Protein AF-A0A426YQT3-F1 (afdb_monomer)

Structure (mmCIF, N/CA/C/O backbone):
data_AF-A0A426YQT3-F1
#
_entry.id   AF-A0A426YQT3-F1
#
loop_
_atom_site.group_PDB
_atom_site.id
_atom_site.type_symbol
_atom_site.label_atom_id
_atom_site.label_alt_id
_atom_site.label_comp_id
_atom_site.label_asym_id
_atom_site.label_entity_id
_atom_site.label_seq_id
_atom_site.pdbx_PDB_ins_code
_atom_site.Cartn_x
_atom_site.Cartn_y
_atom_site.Cartn_z
_atom_site.occupancy
_atom_site.B_iso_or_equiv
_atom_site.auth_seq_id
_atom_site.auth_comp_id
_atom_site.auth_asym_id
_atom_site.auth_atom_id
_atom_site.pdbx_PDB_model_num
ATOM 1 N N . ALA A 1 1 ? -25.770 -4.185 56.973 1.00 49.84 1 ALA A N 1
ATOM 2 C CA . ALA A 1 1 ? -25.088 -3.320 55.992 1.00 49.84 1 ALA A CA 1
ATOM 3 C C . ALA A 1 1 ? -23.616 -3.715 55.964 1.00 49.84 1 ALA A C 1
ATOM 5 O O . ALA A 1 1 ? -22.965 -3.616 56.994 1.00 49.84 1 ALA A O 1
ATOM 6 N N . MET A 1 2 ? -23.119 -4.280 54.860 1.00 52.75 2 MET A N 1
ATOM 7 C CA . MET A 1 2 ? -21.715 -4.703 54.749 1.00 52.75 2 MET A CA 1
ATOM 8 C C . MET A 1 2 ? -20.853 -3.458 54.514 1.00 52.75 2 MET A C 1
ATOM 10 O O . MET A 1 2 ? -20.841 -2.916 53.413 1.00 52.75 2 MET A O 1
ATOM 14 N N . ALA A 1 3 ? -20.187 -2.963 55.559 1.00 60.44 3 ALA A N 1
ATOM 15 C CA . ALA A 1 3 ? -19.217 -1.880 55.440 1.00 60.44 3 ALA A CA 1
ATOM 16 C C . ALA A 1 3 ? -17.964 -2.429 54.743 1.00 60.44 3 ALA A C 1
ATOM 18 O O . ALA A 1 3 ? -17.157 -3.129 55.351 1.00 60.44 3 ALA A O 1
ATOM 19 N N . VAL A 1 4 ? -17.836 -2.180 53.440 1.00 70.06 4 VAL A N 1
ATOM 20 C CA . VAL A 1 4 ? -16.614 -2.503 52.701 1.00 70.06 4 VAL A CA 1
ATOM 21 C C . VAL A 1 4 ? -15.494 -1.588 53.208 1.00 70.06 4 VAL A C 1
ATOM 23 O O . VAL A 1 4 ? -15.644 -0.368 53.220 1.00 70.06 4 VAL A O 1
ATOM 26 N N . SER A 1 5 ? -14.393 -2.174 53.690 1.00 77.44 5 SER A N 1
ATOM 27 C CA . SER A 1 5 ? -13.230 -1.410 54.163 1.00 77.44 5 SER A CA 1
ATOM 28 C C . SER A 1 5 ? -12.694 -0.514 53.037 1.00 77.44 5 SER A C 1
ATOM 30 O O . SER A 1 5 ? -12.669 -0.930 51.873 1.00 77.44 5 SER A O 1
ATOM 32 N N . SER A 1 6 ? -12.250 0.704 53.366 1.00 72.50 6 SER A N 1
ATOM 33 C CA . SER A 1 6 ? -11.745 1.700 52.402 1.00 72.50 6 SER A CA 1
ATOM 34 C C . SER A 1 6 ? -10.597 1.164 51.538 1.00 72.50 6 SER A C 1
ATOM 36 O O . SER A 1 6 ? -10.481 1.509 50.363 1.00 72.50 6 SER A O 1
ATOM 38 N N . GLU A 1 7 ? -9.809 0.233 52.073 1.00 80.31 7 GLU A N 1
ATOM 39 C CA . GLU A 1 7 ? -8.735 -0.462 51.358 1.00 80.31 7 GLU A CA 1
ATOM 40 C C . GLU A 1 7 ? -9.267 -1.406 50.268 1.00 80.31 7 GLU A C 1
ATOM 42 O O . GLU A 1 7 ? -8.667 -1.545 49.202 1.00 80.31 7 GLU A O 1
ATOM 47 N N . THR A 1 8 ? -10.418 -2.042 50.509 1.00 80.50 8 THR A N 1
ATOM 48 C CA . THR A 1 8 ? -11.073 -2.941 49.543 1.00 80.50 8 THR A CA 1
ATOM 49 C C . THR A 1 8 ? -11.730 -2.138 48.421 1.00 80.50 8 THR A C 1
ATOM 51 O O . THR A 1 8 ? -11.651 -2.530 47.257 1.00 80.50 8 THR A O 1
ATOM 54 N N . ALA A 1 9 ? -12.298 -0.971 48.746 1.00 81.94 9 ALA A N 1
ATOM 55 C CA . ALA A 1 9 ? -12.815 -0.032 47.753 1.00 81.94 9 ALA A CA 1
ATOM 56 C C . ALA A 1 9 ? -11.692 0.524 46.859 1.00 81.94 9 ALA A C 1
ATOM 58 O O . ALA A 1 9 ? -11.822 0.509 45.637 1.00 81.94 9 ALA A O 1
ATOM 59 N N . ALA A 1 10 ? -10.561 0.931 47.444 1.00 86.25 10 ALA A N 1
ATOM 60 C CA . ALA A 1 10 ? -9.410 1.433 46.692 1.00 86.25 10 ALA A CA 1
ATOM 61 C C . ALA A 1 10 ? -8.820 0.370 45.749 1.00 86.25 10 ALA A C 1
ATOM 63 O O . ALA A 1 10 ? -8.582 0.646 44.574 1.00 86.25 10 ALA A O 1
ATOM 64 N N . ARG A 1 11 ? -8.648 -0.869 46.232 1.00 87.19 11 ARG A N 1
ATOM 65 C CA . ARG A 1 11 ? -8.185 -1.994 45.401 1.00 87.19 11 ARG A CA 1
ATOM 66 C C . ARG A 1 11 ? -9.158 -2.303 44.264 1.00 87.19 11 ARG A C 1
ATOM 68 O O . ARG A 1 11 ? -8.718 -2.517 43.140 1.00 87.19 11 ARG A O 1
ATOM 75 N N . SER A 1 12 ? -10.463 -2.271 44.538 1.00 86.44 12 SER A N 1
ATOM 76 C CA . SER A 1 12 ? -11.501 -2.473 43.521 1.00 86.44 12 SER A CA 1
ATOM 77 C C . SER A 1 12 ? -11.443 -1.403 42.425 1.00 86.44 12 SER A C 1
ATOM 79 O O . SER A 1 12 ? -11.448 -1.735 41.243 1.00 86.44 12 SER A O 1
ATOM 81 N N . LEU A 1 13 ? -11.277 -0.129 42.794 1.00 91.00 13 LEU A N 1
ATOM 82 C CA . LEU A 1 13 ? -11.161 0.971 41.831 1.00 91.00 13 LEU A CA 1
ATOM 83 C C . LEU A 1 13 ? -9.921 0.846 40.939 1.00 91.00 13 LEU A C 1
ATOM 85 O O . LEU A 1 13 ? -10.019 1.059 39.733 1.00 91.00 13 LEU A O 1
ATOM 89 N N . VAL A 1 14 ? -8.775 0.454 41.503 1.00 93.12 14 VAL A N 1
ATOM 90 C CA . VAL A 1 14 ? -7.546 0.216 40.727 1.00 93.12 14 VAL A CA 1
ATOM 91 C C . VAL A 1 14 ? -7.737 -0.937 39.741 1.00 93.12 14 VAL A C 1
ATOM 93 O O . VAL A 1 14 ? -7.353 -0.815 38.582 1.00 93.12 14 VAL A O 1
ATOM 96 N N . VAL A 1 15 ? -8.371 -2.034 40.163 1.00 93.25 15 VAL A N 1
ATOM 97 C CA . VAL A 1 15 ? -8.652 -3.181 39.283 1.00 93.25 15 VAL A CA 1
ATOM 98 C C . VAL A 1 15 ? -9.609 -2.791 38.155 1.00 93.25 15 VAL A C 1
ATOM 100 O O . VAL A 1 15 ? -9.340 -3.107 36.999 1.00 93.25 15 VAL A O 1
ATOM 103 N N . VAL A 1 16 ? -10.683 -2.057 38.458 1.00 93.38 16 VAL A N 1
ATOM 104 C CA . VAL A 1 16 ? -11.626 -1.553 37.445 1.00 93.38 16 VAL A CA 1
ATOM 105 C C . VAL A 1 16 ? -10.927 -0.608 36.465 1.00 93.38 16 VAL A C 1
ATOM 107 O O . VAL A 1 16 ? -11.141 -0.715 35.260 1.00 93.38 16 VAL A O 1
ATOM 110 N N . PHE A 1 17 ? -10.048 0.269 36.954 1.00 92.00 17 PHE A N 1
ATOM 111 C CA . PHE A 1 17 ? -9.260 1.166 36.110 1.00 92.00 17 PHE A CA 1
ATOM 112 C C . PHE A 1 17 ? -8.303 0.397 35.188 1.00 92.00 17 PHE A C 1
ATOM 114 O O . PHE A 1 17 ? -8.265 0.663 33.990 1.00 92.00 17 PHE A O 1
ATOM 121 N N . LEU A 1 18 ? -7.585 -0.605 35.708 1.00 91.69 18 LEU A N 1
ATOM 122 C CA . LEU A 1 18 ? -6.697 -1.454 34.905 1.00 91.69 18 LEU A CA 1
ATOM 123 C C . LEU A 1 18 ? -7.461 -2.254 33.843 1.00 91.69 18 LEU A C 1
ATOM 125 O O . LEU A 1 18 ? -6.999 -2.355 32.707 1.00 91.69 18 LEU A O 1
ATOM 129 N N . LEU A 1 19 ? -8.641 -2.781 34.180 1.00 89.12 19 LEU A N 1
ATOM 130 C CA . LEU A 1 19 ? -9.510 -3.472 33.223 1.00 89.12 19 LEU A CA 1
ATOM 131 C C . LEU A 1 19 ? -10.031 -2.524 32.136 1.00 89.12 19 LEU A C 1
ATOM 133 O O . LEU A 1 19 ? -10.064 -2.904 30.968 1.00 89.12 19 LEU A O 1
ATOM 137 N N . ALA A 1 20 ? -10.386 -1.287 32.493 1.00 89.50 20 ALA A N 1
ATOM 138 C CA . ALA A 1 20 ? -10.805 -0.270 31.530 1.00 89.50 20 ALA A CA 1
ATOM 139 C C . ALA A 1 20 ? -9.665 0.125 30.577 1.00 89.50 20 ALA A C 1
ATOM 141 O O . ALA A 1 20 ? -9.880 0.216 29.370 1.00 89.50 20 ALA A O 1
ATOM 142 N N . VAL A 1 21 ? -8.443 0.294 31.096 1.00 88.62 21 VAL A N 1
ATOM 143 C CA . VAL A 1 21 ? -7.246 0.556 30.280 1.00 88.62 21 VAL A CA 1
ATOM 144 C C . VAL A 1 21 ? -6.967 -0.611 29.331 1.00 88.62 21 VAL A C 1
ATOM 146 O O . VAL A 1 21 ? -6.708 -0.386 28.152 1.00 88.62 21 VAL A O 1
ATOM 149 N N . LEU A 1 22 ? -7.066 -1.854 29.808 1.00 83.75 22 LEU A N 1
ATOM 150 C CA . LEU A 1 22 ? -6.858 -3.042 28.978 1.00 83.75 22 LEU A CA 1
ATOM 151 C C . LEU A 1 22 ? -7.928 -3.191 27.884 1.00 83.75 22 LEU A C 1
ATOM 153 O O . LEU A 1 22 ? -7.613 -3.586 26.766 1.00 83.75 22 LEU A O 1
ATOM 157 N N . ALA A 1 23 ? -9.184 -2.855 28.182 1.00 82.81 23 ALA A N 1
ATOM 158 C CA . ALA A 1 23 ? -10.256 -2.86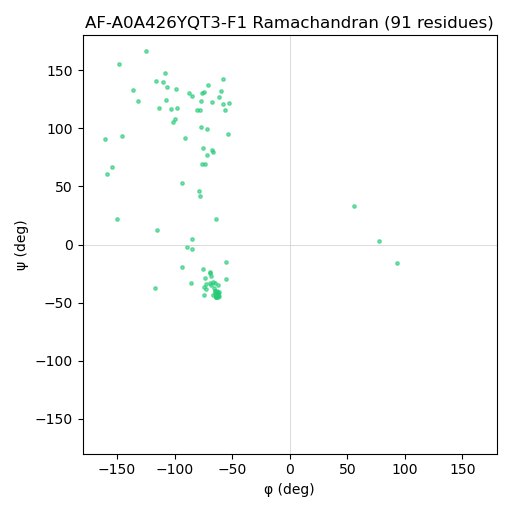1 27.189 1.00 82.81 23 ALA A CA 1
ATOM 159 C C . ALA A 1 23 ? -10.082 -1.750 26.137 1.00 82.81 23 ALA A C 1
ATOM 161 O O . ALA A 1 23 ? -10.418 -1.952 24.973 1.00 82.81 23 ALA A O 1
ATOM 162 N N . ALA A 1 24 ? -9.524 -0.599 26.523 1.00 78.44 24 ALA A N 1
ATOM 163 C CA . ALA A 1 24 ? -9.295 0.533 25.626 1.00 78.44 24 ALA A CA 1
ATOM 164 C C . ALA A 1 24 ? -8.101 0.342 24.670 1.00 78.44 24 ALA A C 1
ATOM 166 O O . ALA A 1 24 ? -8.043 1.004 23.636 1.00 78.44 24 ALA A O 1
ATOM 167 N N . THR A 1 25 ? -7.150 -0.547 24.981 1.00 74.50 25 THR A N 1
ATOM 168 C CA . THR A 1 25 ? -5.994 -0.841 24.108 1.00 74.50 25 THR A CA 1
ATOM 169 C C . THR A 1 25 ? -6.257 -1.963 23.099 1.00 74.50 25 THR A C 1
ATOM 171 O O . THR A 1 25 ? -5.399 -2.265 22.269 1.00 74.50 25 THR A O 1
ATOM 174 N N . GLY A 1 26 ? -7.440 -2.578 23.139 1.00 65.75 26 GLY A N 1
ATOM 175 C CA . GLY A 1 26 ? -7.791 -3.752 22.349 1.00 65.75 26 GLY A CA 1
ATOM 176 C C . GLY A 1 26 ? -8.494 -3.460 21.026 1.00 65.75 26 GLY A C 1
ATOM 177 O O . GLY A 1 26 ? -9.536 -4.060 20.784 1.00 65.75 26 GLY A O 1
ATOM 178 N N . ASP A 1 27 ? -7.950 -2.606 20.153 1.00 65.69 27 ASP A N 1
ATOM 179 C CA . ASP A 1 27 ? -8.435 -2.559 18.766 1.00 65.69 27 ASP A CA 1
ATOM 180 C C . ASP A 1 27 ? -7.334 -2.254 17.742 1.00 65.69 27 ASP A C 1
ATOM 182 O O . ASP A 1 27 ? -6.991 -1.111 17.455 1.00 65.69 27 ASP A O 1
ATOM 186 N N . ALA A 1 28 ? -6.762 -3.326 17.194 1.00 61.75 28 ALA A N 1
ATOM 187 C CA . ALA A 1 28 ? -6.062 -3.307 15.916 1.00 61.75 28 ALA A CA 1
ATOM 188 C C . ALA A 1 28 ? -6.007 -4.729 15.347 1.00 61.75 28 ALA A C 1
ATOM 190 O O . ALA A 1 28 ? -4.936 -5.294 15.112 1.00 61.75 28 ALA A O 1
ATOM 191 N N . ARG A 1 29 ? -7.172 -5.339 15.090 1.00 62.50 29 ARG A N 1
ATOM 192 C CA . ARG A 1 29 ? -7.225 -6.459 14.137 1.00 62.50 29 ARG A CA 1
ATOM 193 C C . ARG A 1 29 ? -7.073 -5.915 12.715 1.00 62.50 29 ARG A C 1
ATOM 195 O O . ARG A 1 29 ? -8.000 -5.983 11.915 1.00 62.50 29 ARG A O 1
ATOM 202 N N . GLN A 1 30 ? -5.886 -5.415 12.373 1.00 60.91 30 GLN A N 1
ATOM 203 C CA . GLN A 1 30 ? -5.500 -5.211 10.976 1.00 60.91 30 GLN A CA 1
ATOM 20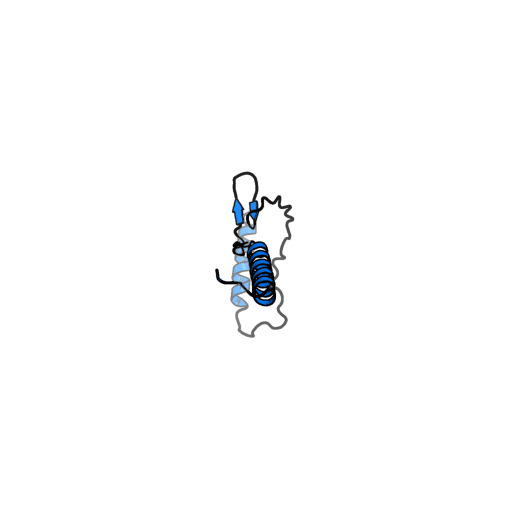4 C C . GLN A 1 30 ? -5.134 -6.581 10.384 1.00 60.91 30 GLN A C 1
ATOM 206 O O . GLN A 1 30 ? -3.974 -6.892 10.121 1.00 60.91 30 GLN A O 1
ATOM 211 N N . ALA A 1 31 ? -6.134 -7.442 10.207 1.00 62.78 31 ALA A N 1
ATOM 212 C CA . ALA A 1 31 ? -5.985 -8.660 9.428 1.00 62.78 31 ALA A CA 1
ATOM 213 C C . ALA A 1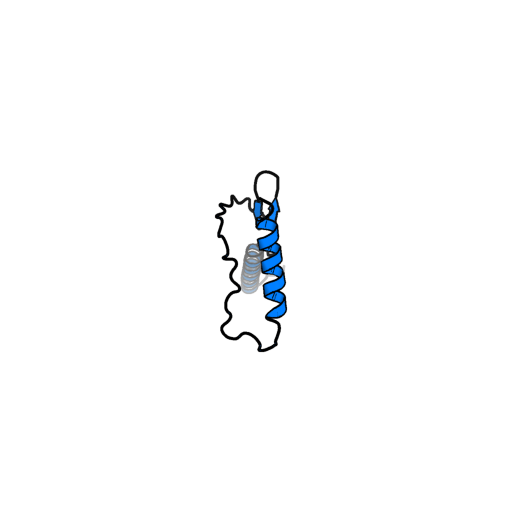 31 ? -5.977 -8.284 7.943 1.00 62.78 31 ALA A C 1
ATOM 215 O O . ALA A 1 31 ? -7.002 -8.345 7.271 1.00 62.78 31 ALA A O 1
ATOM 216 N N . ASN A 1 32 ? -4.817 -7.870 7.432 1.00 62.81 32 ASN A N 1
ATOM 217 C CA . ASN A 1 32 ? -4.508 -8.063 6.018 1.00 62.81 32 ASN A CA 1
ATOM 218 C C . ASN A 1 32 ? -2.993 -8.121 5.773 1.00 62.81 32 ASN A C 1
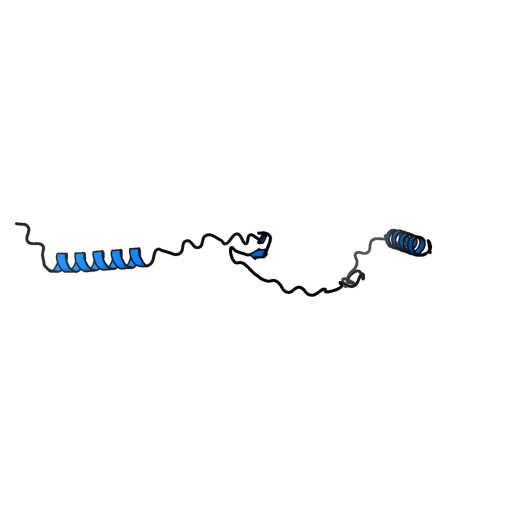ATOM 220 O O . ASN A 1 32 ? -2.403 -7.254 5.140 1.00 62.81 32 ASN A O 1
ATOM 224 N N . ASN A 1 33 ? -2.370 -9.184 6.292 1.00 58.72 33 ASN A N 1
ATOM 225 C CA . ASN A 1 33 ? -1.021 -9.609 5.893 1.00 58.72 33 ASN A CA 1
ATOM 226 C C . ASN A 1 33 ? -1.045 -10.505 4.636 1.00 58.72 33 ASN A C 1
ATOM 228 O O . ASN A 1 33 ? -0.015 -11.035 4.232 1.00 58.72 33 ASN A O 1
ATOM 232 N N . GLY A 1 34 ? -2.216 -10.703 4.022 1.00 60.47 34 GLY A N 1
ATOM 233 C CA . GLY A 1 34 ? -2.343 -11.291 2.696 1.00 60.47 34 GLY A CA 1
ATOM 234 C C . GLY A 1 34 ? -2.320 -10.159 1.687 1.00 60.47 34 GLY A C 1
ATOM 235 O O . GLY A 1 34 ? -3.360 -9.561 1.426 1.00 60.47 34 GLY A O 1
ATOM 236 N N . GLY A 1 35 ? -1.136 -9.819 1.179 1.00 65.69 35 GLY A N 1
ATOM 237 C CA . GLY A 1 35 ? -0.972 -8.739 0.217 1.00 65.69 35 GLY A CA 1
ATOM 238 C C . GLY A 1 35 ? -1.642 -9.057 -1.115 1.00 65.69 35 GLY A C 1
ATOM 239 O O . GLY A 1 35 ? -1.004 -9.512 -2.058 1.00 65.69 35 GLY A O 1
ATOM 240 N N . GLY A 1 36 ? -2.959 -8.880 -1.164 1.00 80.31 36 GLY A N 1
ATOM 241 C CA . GLY A 1 36 ? -3.769 -9.075 -2.351 1.00 80.31 36 GLY A CA 1
ATOM 242 C C . GLY A 1 36 ? -3.586 -7.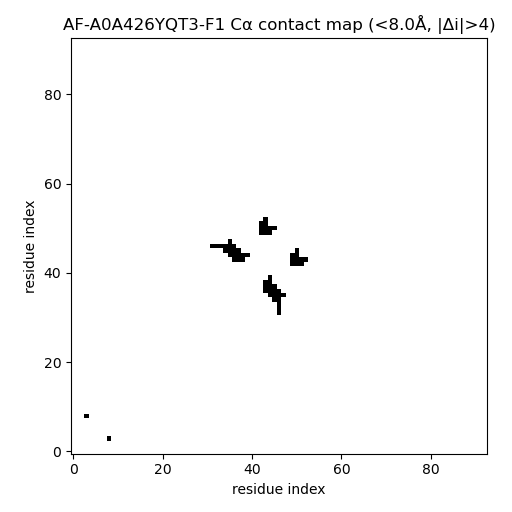900 -3.296 1.00 80.31 36 GLY A C 1
ATOM 243 O O . GLY A 1 36 ? -3.701 -6.741 -2.888 1.00 80.31 36 GLY A O 1
ATOM 244 N N . VAL A 1 37 ? -3.323 -8.216 -4.559 1.00 87.69 37 VAL A N 1
ATOM 245 C CA . VAL A 1 37 ? -3.394 -7.260 -5.661 1.00 87.69 37 VAL A CA 1
ATOM 246 C C . VAL A 1 37 ? -4.692 -7.534 -6.407 1.00 87.69 37 VAL A C 1
ATOM 248 O O . VAL A 1 37 ? -4.890 -8.623 -6.941 1.00 87.69 37 VAL A O 1
ATOM 251 N N . THR A 1 38 ? -5.597 -6.563 -6.411 1.00 90.38 38 THR A N 1
ATOM 252 C CA . THR A 1 38 ? -6.867 -6.624 -7.152 1.00 90.38 38 THR A CA 1
ATOM 253 C C . THR A 1 38 ? -6.988 -5.416 -8.077 1.00 90.38 38 THR A C 1
ATOM 255 O O . THR A 1 38 ? -6.205 -4.473 -7.976 1.00 90.38 38 THR A O 1
ATOM 258 N N . TYR A 1 39 ? -7.926 -5.442 -9.022 1.00 90.44 39 TYR A N 1
ATOM 259 C CA . TYR A 1 39 ? -8.126 -4.367 -9.994 1.00 90.44 39 TYR A CA 1
ATOM 260 C C . TYR A 1 39 ? -9.614 -4.084 -10.146 1.00 90.44 39 TYR A C 1
ATOM 262 O O . TYR A 1 39 ? -10.406 -5.011 -10.298 1.00 90.44 39 TYR A O 1
ATOM 270 N N . ASP A 1 40 ? -9.993 -2.811 -10.106 1.00 90.19 40 ASP A N 1
ATOM 271 C CA . ASP A 1 40 ? -11.398 -2.393 -10.093 1.00 90.19 40 ASP A CA 1
ATOM 272 C C . ASP A 1 40 ? -11.820 -1.606 -11.346 1.00 90.19 40 ASP A C 1
ATOM 274 O O . ASP A 1 40 ? -12.872 -0.974 -11.368 1.00 90.19 40 ASP A O 1
ATOM 278 N N . GLY A 1 41 ? -10.980 -1.604 -12.384 1.00 90.50 41 GLY A N 1
ATOM 279 C CA . GLY A 1 41 ? -11.216 -0.868 -13.628 1.00 90.50 41 GLY A CA 1
ATOM 280 C C . GLY A 1 41 ? -10.603 0.532 -13.665 1.00 90.50 41 GLY A C 1
ATOM 281 O O . GLY A 1 41 ? -10.442 1.084 -14.751 1.00 90.50 41 GLY A O 1
ATOM 282 N N . ARG A 1 42 ? -10.201 1.104 -12.520 1.00 88.94 42 ARG A N 1
ATOM 283 C CA . ARG A 1 42 ? -9.509 2.407 -12.474 1.00 88.94 42 ARG A CA 1
ATOM 284 C C . ARG A 1 42 ? -8.092 2.315 -11.924 1.00 88.94 42 ARG A C 1
ATOM 286 O O . ARG A 1 42 ? -7.218 3.041 -12.389 1.00 88.94 42 ARG A O 1
ATOM 293 N N . SER A 1 43 ? -7.861 1.466 -10.929 1.00 88.81 43 SER A N 1
ATOM 294 C CA . SER A 1 43 ? -6.579 1.398 -10.219 1.00 88.81 43 SER A CA 1
ATOM 295 C C . SER A 1 43 ? -6.275 -0.013 -9.741 1.00 88.81 43 SER A C 1
ATOM 297 O O . SER A 1 43 ? -7.188 -0.804 -9.499 1.00 88.81 43 SER A O 1
ATOM 299 N N . LEU A 1 44 ? -4.989 -0.308 -9.552 1.00 91.25 44 LEU A N 1
ATOM 300 C CA . LEU A 1 44 ? -4.587 -1.487 -8.797 1.00 91.25 44 LEU A CA 1
ATOM 301 C C . LEU A 1 44 ? -4.816 -1.214 -7.311 1.00 91.25 44 LEU A C 1
ATOM 303 O O . LEU A 1 44 ? -4.437 -0.169 -6.782 1.00 91.25 44 LEU A O 1
ATOM 307 N N . ILE A 1 45 ? -5.473 -2.155 -6.648 1.00 91.25 45 ILE A N 1
ATOM 308 C CA . ILE A 1 45 ? -5.706 -2.147 -5.214 1.00 91.25 45 ILE A CA 1
ATOM 309 C C . ILE A 1 45 ? -4.696 -3.113 -4.606 1.00 91.25 45 ILE A C 1
ATOM 311 O O . ILE A 1 45 ? -4.848 -4.329 -4.733 1.00 91.25 45 ILE A O 1
ATOM 315 N N . ILE A 1 46 ? -3.663 -2.569 -3.970 1.00 89.69 46 ILE A N 1
ATOM 316 C CA . ILE A 1 46 ? -2.582 -3.325 -3.335 1.00 89.69 46 ILE A CA 1
ATOM 317 C C . ILE A 1 46 ? -2.773 -3.202 -1.827 1.00 89.69 46 ILE A C 1
ATOM 319 O O . ILE A 1 46 ? -2.868 -2.096 -1.295 1.00 89.69 46 ILE A O 1
ATOM 323 N N . ASN A 1 47 ? -2.871 -4.330 -1.123 1.00 86.81 47 ASN A N 1
ATOM 324 C CA . ASN A 1 47 ? -3.089 -4.356 0.331 1.00 86.81 47 ASN A CA 1
ATOM 325 C C . ASN A 1 47 ? -4.348 -3.569 0.767 1.00 86.81 47 ASN A C 1
ATOM 327 O O . ASN A 1 47 ? -4.367 -2.932 1.821 1.00 86.81 47 ASN A O 1
ATOM 331 N N . GLY A 1 48 ? -5.393 -3.566 -0.069 1.00 85.06 48 GLY A N 1
ATOM 332 C CA . GLY A 1 48 ? -6.641 -2.834 0.183 1.00 85.06 48 GLY A CA 1
ATOM 333 C C . GLY A 1 48 ? -6.582 -1.324 -0.085 1.00 85.06 48 GLY A C 1
ATOM 334 O O . GLY A 1 48 ? -7.580 -0.640 0.135 1.00 85.06 48 GLY A O 1
ATOM 335 N N . LYS A 1 49 ? -5.458 -0.790 -0.579 1.00 87.19 49 LYS A N 1
ATOM 336 C CA . LYS A 1 49 ? -5.300 0.629 -0.933 1.00 87.19 49 LYS A CA 1
ATOM 337 C C . LYS A 1 49 ? -5.204 0.809 -2.443 1.00 87.19 49 LYS A C 1
ATOM 339 O O . LYS A 1 49 ? -4.570 0.010 -3.121 1.00 87.19 49 LYS A O 1
ATOM 344 N N . ARG A 1 50 ? -5.846 1.857 -2.966 1.00 90.94 50 ARG A N 1
ATOM 345 C CA . ARG A 1 50 ? -5.793 2.225 -4.389 1.00 90.94 50 ARG A CA 1
ATOM 346 C C . ARG A 1 50 ? -4.482 2.932 -4.681 1.00 90.94 50 ARG A C 1
ATOM 348 O O . ARG A 1 50 ? -4.272 4.034 -4.183 1.00 90.94 50 ARG A O 1
ATOM 355 N N . GLU A 1 51 ? -3.656 2.318 -5.511 1.00 89.88 51 GLU A N 1
ATOM 356 C CA . GLU A 1 51 ? -2.336 2.829 -5.864 1.00 89.88 51 GLU A CA 1
ATOM 357 C C . GLU A 1 51 ? -2.270 3.156 -7.363 1.00 89.88 51 GLU A C 1
ATOM 359 O O . GLU A 1 51 ? -2.813 2.437 -8.210 1.00 89.88 51 GLU A O 1
ATOM 364 N N . LEU A 1 52 ? -1.593 4.258 -7.694 1.00 87.12 52 LEU A N 1
ATOM 365 C CA . LEU A 1 52 ? -1.224 4.614 -9.064 1.00 87.12 52 LEU A CA 1
ATOM 366 C C . LEU A 1 52 ? 0.235 4.215 -9.278 1.00 87.12 52 LEU A C 1
ATOM 368 O O . LEU A 1 52 ? 1.141 4.831 -8.721 1.00 87.12 52 LEU A O 1
ATOM 372 N N . LEU A 1 53 ? 0.460 3.165 -10.066 1.00 86.44 53 LEU A N 1
ATOM 373 C CA . LEU A 1 53 ? 1.807 2.678 -10.345 1.00 86.44 53 LEU A CA 1
ATOM 374 C C . LEU A 1 53 ? 2.406 3.400 -11.551 1.00 86.44 53 LEU A C 1
ATOM 376 O O . LEU A 1 53 ? 1.808 3.439 -12.625 1.00 86.44 53 LEU A O 1
ATOM 380 N N . PHE A 1 54 ? 3.629 3.895 -11.385 1.00 87.62 54 PHE A N 1
ATOM 381 C CA . PHE A 1 54 ? 4.478 4.330 -12.489 1.00 87.62 54 PHE A CA 1
ATOM 382 C C . PHE A 1 54 ? 5.447 3.193 -12.825 1.00 87.62 54 PHE A C 1
ATOM 384 O O . PHE A 1 54 ? 6.247 2.793 -11.982 1.00 87.62 54 PHE A O 1
ATOM 391 N N . SER A 1 55 ? 5.367 2.648 -14.039 1.00 85.00 55 SER A N 1
ATOM 392 C CA . SER A 1 55 ? 6.240 1.559 -14.493 1.00 85.00 55 SER A CA 1
ATOM 393 C C . SER A 1 55 ? 7.284 2.061 -15.487 1.00 85.00 55 SER A C 1
ATOM 395 O O . SER A 1 55 ? 6.940 2.767 -16.433 1.00 85.00 55 SER A O 1
ATOM 397 N N . GLY A 1 56 ? 8.536 1.636 -15.319 1.00 90.38 56 GLY A N 1
ATOM 398 C CA . GLY A 1 56 ? 9.590 1.764 -16.327 1.00 90.38 56 GLY A CA 1
ATOM 399 C C . GLY A 1 56 ? 9.937 0.402 -16.927 1.00 90.38 56 GLY A C 1
ATOM 400 O O . GLY A 1 56 ? 9.859 -0.618 -16.243 1.00 90.38 56 GLY A O 1
ATOM 401 N N . SER A 1 57 ? 10.327 0.368 -18.201 1.00 87.69 57 SER A N 1
ATOM 402 C CA . SER A 1 57 ? 10.833 -0.848 -18.841 1.00 87.69 57 SER A CA 1
ATOM 403 C C . SER A 1 57 ? 12.327 -1.008 -18.576 1.00 87.69 57 SER A C 1
ATOM 405 O O . SER A 1 57 ? 13.107 -0.111 -18.891 1.00 87.69 57 SER A O 1
ATOM 407 N N . VAL A 1 58 ? 12.738 -2.171 -18.080 1.00 84.62 58 VAL A N 1
ATOM 408 C CA . VAL A 1 58 ? 14.145 -2.584 -18.053 1.00 84.62 58 VAL A CA 1
ATOM 409 C C . VAL A 1 58 ? 14.285 -3.768 -18.999 1.00 84.62 58 VAL A C 1
ATOM 411 O O . VAL A 1 58 ? 13.650 -4.802 -18.801 1.00 84.62 58 VAL A O 1
ATOM 414 N N . HIS A 1 59 ? 15.084 -3.610 -20.053 1.00 86.88 59 HIS A N 1
ATOM 415 C CA . HIS A 1 59 ? 15.376 -4.703 -20.972 1.00 86.88 59 HIS A CA 1
ATOM 416 C C . HIS A 1 59 ? 16.461 -5.588 -20.359 1.00 86.88 59 HIS A C 1
ATOM 418 O O . HIS A 1 59 ? 17.581 -5.127 -20.139 1.00 86.88 59 HIS A O 1
ATOM 424 N N . TYR A 1 60 ? 16.134 -6.845 -20.063 1.00 83.19 60 TYR A N 1
ATOM 425 C CA . TYR A 1 60 ? 17.136 -7.798 -19.602 1.00 83.19 60 TYR A CA 1
ATOM 426 C C . TYR A 1 60 ? 17.963 -8.283 -20.804 1.00 83.19 60 TYR A C 1
ATOM 428 O O . TYR A 1 60 ? 17.373 -8.794 -21.761 1.00 83.19 60 TYR A O 1
ATOM 436 N N . PRO A 1 61 ? 19.300 -8.139 -20.791 1.00 80.31 61 PRO A N 1
ATOM 437 C CA . PRO A 1 61 ? 20.146 -8.630 -21.870 1.00 80.31 61 PRO A CA 1
ATOM 438 C C . PRO A 1 61 ? 19.984 -10.141 -22.035 1.00 80.31 61 PRO A C 1
ATOM 440 O O . PRO A 1 61 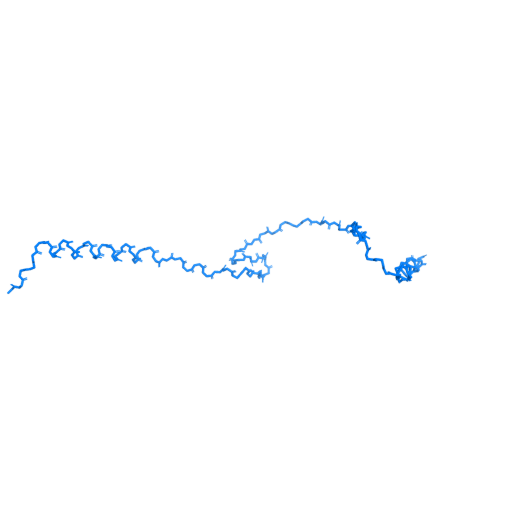? 20.067 -10.897 -21.070 1.00 80.31 61 PRO A O 1
ATOM 443 N N . ARG A 1 62 ? 19.790 -10.599 -23.271 1.00 73.81 62 ARG A N 1
ATOM 444 C CA . ARG A 1 62 ? 19.683 -12.023 -23.631 1.00 73.81 62 ARG A CA 1
ATOM 445 C C . ARG A 1 62 ? 21.050 -12.718 -23.688 1.00 73.81 62 ARG A C 1
ATOM 447 O O . ARG A 1 62 ? 21.297 -13.521 -24.578 1.00 73.81 62 ARG A O 1
ATOM 454 N N . SER A 1 63 ? 21.918 -12.426 -22.729 1.00 69.69 63 SER A N 1
ATOM 455 C CA . SER A 1 63 ? 23.121 -13.215 -22.485 1.00 69.69 63 SER A CA 1
ATOM 456 C C . SER A 1 63 ? 22.827 -14.153 -21.330 1.00 69.69 63 SER A C 1
ATOM 458 O O . SER A 1 63 ? 22.284 -13.728 -20.308 1.00 69.69 63 SER A O 1
ATOM 460 N N . THR A 1 64 ? 23.184 -15.426 -21.469 1.00 66.38 64 THR A N 1
ATOM 461 C CA . THR A 1 64 ? 23.283 -16.318 -20.315 1.00 66.38 64 THR A CA 1
ATOM 462 C C . THR A 1 64 ? 24.184 -15.607 -19.309 1.00 66.38 64 THR A C 1
ATOM 464 O O . THR A 1 64 ? 25.298 -15.242 -19.693 1.00 66.38 64 THR A O 1
ATOM 467 N N . PRO A 1 65 ? 23.741 -15.329 -18.070 1.00 66.38 65 PRO A N 1
ATOM 468 C CA . PRO A 1 65 ? 24.661 -14.823 -17.070 1.00 66.38 65 PRO A CA 1
ATOM 469 C C . PRO A 1 65 ? 25.777 -15.859 -16.987 1.00 66.38 65 PRO A C 1
ATOM 471 O O . PRO A 1 65 ? 25.508 -17.028 -16.700 1.00 66.38 65 PRO A O 1
ATOM 474 N N . GLU A 1 66 ? 26.995 -15.464 -17.353 1.00 60.38 66 GLU A N 1
ATOM 475 C CA . GLU A 1 66 ? 28.178 -16.310 -17.266 1.00 60.38 66 GLU A CA 1
ATOM 476 C C . GLU A 1 66 ? 28.441 -16.533 -15.777 1.00 60.38 66 GLU A C 1
ATOM 478 O O . GLU A 1 66 ? 29.190 -15.821 -15.112 1.00 60.38 66 GLU A O 1
ATOM 483 N N . VAL A 1 67 ? 27.699 -17.479 -15.207 1.00 61.62 67 VAL A N 1
ATOM 484 C CA . VAL A 1 67 ? 27.944 -18.012 -13.881 1.00 61.62 67 VAL A CA 1
ATOM 485 C C . VAL A 1 67 ? 29.361 -18.562 -13.927 1.00 61.62 67 VAL A C 1
ATOM 487 O O . VAL A 1 67 ? 29.674 -19.407 -14.762 1.00 61.62 67 VAL A O 1
ATOM 490 N N . ALA A 1 68 ? 30.226 -18.044 -13.059 1.00 60.88 68 ALA A N 1
ATOM 491 C CA . ALA A 1 68 ? 31.674 -18.262 -13.050 1.00 60.88 68 ALA A CA 1
ATOM 492 C C . ALA A 1 68 ? 32.127 -19.724 -12.797 1.00 60.88 68 ALA A C 1
ATOM 494 O O . ALA A 1 68 ? 33.251 -19.961 -12.363 1.00 60.88 68 ALA A O 1
ATOM 495 N N . ASN A 1 69 ? 31.270 -20.718 -13.045 1.00 48.50 69 ASN A N 1
ATOM 496 C CA . ASN A 1 69 ? 31.605 -22.133 -13.110 1.00 48.50 69 ASN A CA 1
ATOM 497 C C . ASN A 1 69 ? 30.508 -22.914 -13.871 1.00 48.50 69 ASN A C 1
ATOM 499 O O . ASN A 1 69 ? 29.547 -23.375 -13.244 1.00 48.50 69 ASN A O 1
ATOM 503 N N . PRO A 1 70 ? 30.602 -23.085 -15.201 1.00 54.03 70 PRO A N 1
ATOM 504 C CA . PRO A 1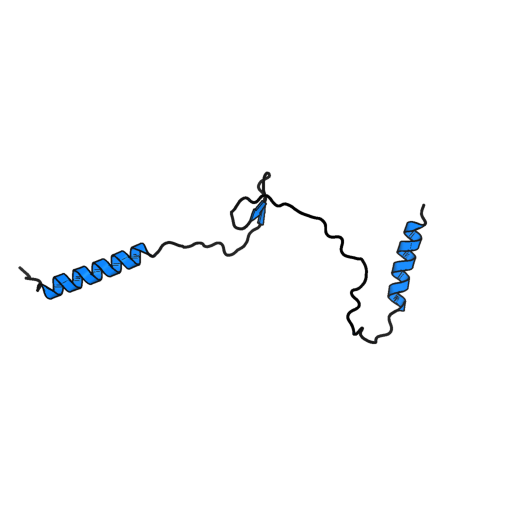 70 ? 29.688 -23.970 -15.910 1.00 54.03 70 PRO A CA 1
ATOM 505 C C . PRO A 1 70 ? 29.996 -25.446 -15.573 1.00 54.03 70 PRO A C 1
ATOM 507 O O . PRO A 1 70 ? 31.167 -25.843 -15.547 1.00 54.03 70 PRO A O 1
ATOM 510 N N . PRO A 1 71 ? 28.979 -26.299 -15.331 1.00 48.12 71 PRO A N 1
ATOM 511 C CA . PRO A 1 71 ? 29.189 -27.732 -15.156 1.00 48.12 71 PRO A CA 1
ATOM 512 C C . PRO A 1 71 ? 29.795 -28.334 -16.431 1.00 48.12 71 PRO A C 1
ATOM 514 O O . PRO A 1 71 ? 29.264 -28.169 -17.529 1.00 48.12 71 PRO A O 1
ATOM 517 N N . ARG A 1 72 ? 30.919 -29.048 -16.286 1.00 58.34 72 ARG A N 1
ATOM 518 C CA . ARG A 1 72 ? 31.607 -29.742 -17.384 1.00 58.34 72 ARG A CA 1
ATOM 519 C C . ARG A 1 72 ? 30.817 -30.972 -17.830 1.00 58.34 72 ARG A C 1
ATOM 521 O O . ARG A 1 72 ? 31.194 -32.095 -17.515 1.00 58.34 72 ARG A O 1
ATOM 528 N N . PHE A 1 73 ? 29.746 -30.771 -18.586 1.00 45.16 73 PHE A N 1
ATOM 529 C CA . PHE A 1 73 ? 29.127 -31.849 -19.349 1.00 45.16 73 PHE A CA 1
ATOM 530 C C . PHE A 1 73 ? 28.885 -31.403 -20.789 1.00 45.16 73 PHE A C 1
ATOM 532 O O . PHE A 1 73 ? 28.269 -30.376 -21.066 1.00 45.16 73 PHE A O 1
ATOM 539 N N . HIS A 1 74 ? 29.447 -32.194 -21.702 1.00 46.22 74 HIS A N 1
ATOM 540 C CA . HIS A 1 74 ? 29.463 -32.019 -23.147 1.00 46.22 74 HIS A CA 1
ATOM 541 C C . HIS A 1 74 ? 28.040 -31.831 -23.702 1.00 46.22 74 HIS A C 1
ATOM 543 O O . HIS A 1 74 ? 27.339 -32.801 -23.966 1.00 46.22 74 HIS A O 1
ATOM 549 N N . SER A 1 75 ? 27.595 -30.588 -23.880 1.00 45.84 75 SER A N 1
ATOM 550 C CA . SER A 1 75 ? 26.319 -30.289 -24.552 1.00 45.84 75 SER A CA 1
ATOM 551 C C . SER A 1 75 ? 26.309 -28.945 -25.292 1.00 45.84 75 SER A C 1
ATOM 553 O O . SER A 1 75 ? 25.251 -28.442 -25.658 1.00 45.84 75 SER A O 1
ATOM 555 N N . ALA A 1 76 ? 27.491 -28.419 -25.645 1.00 49.34 76 ALA A N 1
ATOM 556 C CA . ALA A 1 76 ? 27.639 -27.308 -26.596 1.00 49.34 76 ALA A CA 1
ATOM 557 C C . ALA A 1 76 ? 26.970 -27.582 -27.967 1.00 49.34 76 ALA A C 1
ATOM 559 O O . ALA A 1 76 ? 26.721 -26.658 -28.733 1.00 49.34 76 ALA A O 1
ATOM 560 N N . SER A 1 77 ? 26.619 -28.842 -28.254 1.00 50.06 77 SER A N 1
ATOM 561 C CA . SER A 1 77 ? 25.888 -29.251 -29.455 1.00 50.06 77 SER A CA 1
ATOM 562 C C . SER A 1 77 ? 24.427 -28.785 -29.500 1.00 50.06 77 SER A C 1
ATOM 564 O O . SER A 1 77 ? 23.886 -28.696 -30.595 1.00 50.06 77 SER A O 1
ATOM 566 N N . TRP A 1 78 ? 23.778 -28.504 -28.362 1.00 39.44 78 TRP A N 1
ATOM 567 C CA . TRP A 1 78 ? 22.350 -28.139 -28.344 1.00 39.4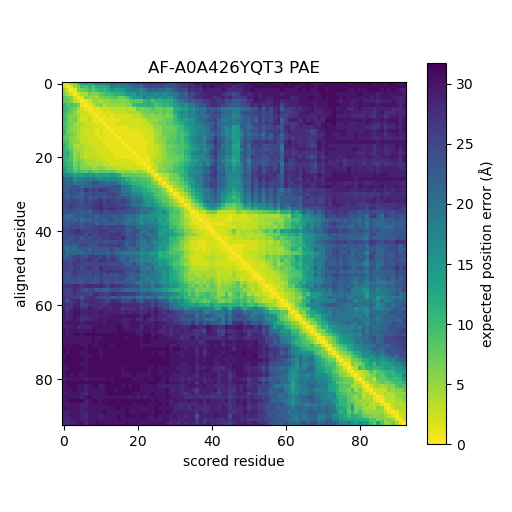4 78 TRP A CA 1
ATOM 568 C C . TRP A 1 78 ? 22.103 -26.622 -28.387 1.00 39.44 78 TRP A C 1
ATOM 570 O O . TRP A 1 78 ? 21.019 -26.196 -28.782 1.00 39.44 78 TRP A O 1
ATOM 580 N N . CYS A 1 79 ? 23.105 -25.803 -28.039 1.00 50.12 79 CYS A N 1
ATOM 581 C CA . CYS A 1 79 ? 23.010 -24.338 -28.102 1.00 50.12 79 CYS A CA 1
ATOM 582 C C . CYS A 1 79 ? 23.087 -23.832 -29.552 1.00 50.12 79 CYS A C 1
ATOM 584 O O . CYS A 1 79 ? 22.253 -23.037 -29.973 1.00 50.12 79 CYS A O 1
ATOM 586 N N . MET A 1 80 ? 24.006 -24.385 -30.357 1.00 51.97 80 MET A N 1
ATOM 587 C CA . MET A 1 80 ? 24.149 -23.998 -31.768 1.00 51.97 80 MET A CA 1
ATOM 588 C C . MET A 1 80 ? 22.887 -24.294 -32.592 1.00 51.97 80 MET A C 1
ATOM 590 O O . MET A 1 80 ? 22.529 -23.520 -33.471 1.00 51.97 80 MET A O 1
ATOM 594 N N . THR A 1 81 ? 22.166 -25.382 -32.303 1.00 55.12 81 THR A N 1
ATOM 595 C CA . THR A 1 81 ? 20.963 -25.756 -33.067 1.00 55.12 81 THR A CA 1
ATOM 596 C C . THR A 1 81 ? 19.779 -24.806 -32.881 1.00 55.12 81 THR A C 1
ATOM 598 O O . THR A 1 81 ? 18.966 -24.692 -33.795 1.00 55.12 81 THR A O 1
ATOM 601 N N . PHE A 1 82 ? 19.670 -24.111 -31.743 1.00 52.28 82 PHE A N 1
ATOM 602 C CA . PHE A 1 82 ? 18.594 -23.133 -31.533 1.00 52.28 82 PHE A CA 1
ATOM 603 C C . PHE A 1 82 ? 18.937 -21.747 -32.093 1.00 52.28 82 PHE A C 1
ATOM 605 O O . PHE A 1 82 ? 18.042 -21.090 -32.626 1.00 52.28 82 PHE A O 1
ATOM 612 N N . ASP A 1 83 ? 20.209 -21.339 -32.059 1.00 57.31 83 ASP A N 1
ATOM 613 C CA . ASP A 1 83 ? 20.653 -20.072 -32.659 1.00 57.31 83 ASP A CA 1
ATOM 614 C C . ASP A 1 83 ? 20.516 -20.087 -34.189 1.00 57.31 83 ASP A C 1
ATOM 616 O O . ASP A 1 83 ? 19.964 -19.152 -34.767 1.00 57.31 83 ASP A O 1
ATOM 620 N N . VAL A 1 84 ? 20.901 -21.185 -34.853 1.00 58.34 84 VAL A N 1
ATOM 621 C CA . VAL A 1 84 ? 20.816 -21.302 -36.324 1.00 58.34 84 VAL A CA 1
ATOM 622 C C . VAL A 1 84 ? 19.363 -21.277 -36.820 1.00 58.34 84 VAL A C 1
ATOM 624 O O . VAL A 1 84 ? 19.086 -20.747 -37.894 1.00 58.34 84 VAL A O 1
ATOM 627 N N . LEU A 1 85 ? 18.411 -21.807 -36.043 1.00 57.28 85 LEU A N 1
ATOM 628 C CA . LEU A 1 85 ? 16.991 -21.779 -36.409 1.00 57.28 85 LEU A CA 1
ATOM 629 C C . LEU A 1 85 ? 16.387 -20.371 -36.277 1.00 57.28 85 LEU A C 1
ATOM 631 O O . LEU A 1 85 ? 15.527 -19.997 -37.073 1.00 57.28 85 LEU A O 1
ATOM 635 N N . TYR A 1 86 ? 16.851 -19.584 -35.302 1.00 61.72 86 TYR A N 1
ATOM 636 C CA . TYR A 1 86 ? 16.442 -18.189 -35.134 1.00 61.72 86 TYR A CA 1
ATOM 637 C C . TYR A 1 86 ? 17.055 -17.279 -36.208 1.00 61.72 86 TYR A C 1
ATOM 639 O O . TYR A 1 86 ? 16.352 -16.413 -36.732 1.00 61.72 86 TYR A O 1
ATOM 647 N N . ASP A 1 87 ? 18.314 -17.519 -36.588 1.00 55.72 87 ASP A N 1
ATOM 648 C CA . ASP A 1 87 ? 18.973 -16.819 -37.700 1.00 55.72 87 ASP A CA 1
ATOM 649 C C . ASP A 1 87 ? 18.297 -17.145 -39.044 1.00 55.72 87 ASP A C 1
ATOM 651 O O . ASP A 1 87 ? 18.032 -16.254 -39.850 1.00 55.72 87 ASP A O 1
ATOM 655 N N . LEU A 1 88 ? 17.899 -18.406 -39.265 1.00 52.50 88 LEU A N 1
ATOM 656 C CA . LEU A 1 88 ? 17.171 -18.807 -40.474 1.00 52.50 88 LEU A CA 1
ATOM 657 C C . LEU A 1 88 ? 15.765 -18.183 -40.552 1.00 52.50 88 LEU A C 1
ATOM 659 O O . LEU A 1 88 ? 15.299 -17.866 -41.646 1.00 52.50 88 LEU A O 1
ATOM 663 N N . LEU A 1 89 ? 15.094 -17.961 -39.414 1.00 56.25 89 LEU A N 1
ATOM 664 C CA . LEU A 1 89 ? 13.796 -17.275 -39.386 1.00 56.25 89 LEU A CA 1
ATOM 665 C C . LEU A 1 89 ? 13.928 -15.760 -39.634 1.00 56.25 89 LEU A C 1
ATOM 667 O O . LEU A 1 89 ? 13.015 -15.155 -40.196 1.00 56.25 89 LEU A O 1
ATOM 671 N N . LEU A 1 90 ? 15.063 -15.154 -39.260 1.00 56.66 90 LEU A N 1
ATOM 672 C CA . LEU A 1 90 ? 15.400 -13.758 -39.574 1.00 56.66 90 LEU A CA 1
ATOM 673 C C . LEU A 1 90 ? 15.675 -13.551 -41.079 1.00 56.66 90 LEU A C 1
ATOM 675 O O . LEU A 1 90 ? 15.482 -12.451 -41.590 1.00 56.66 90 LEU A 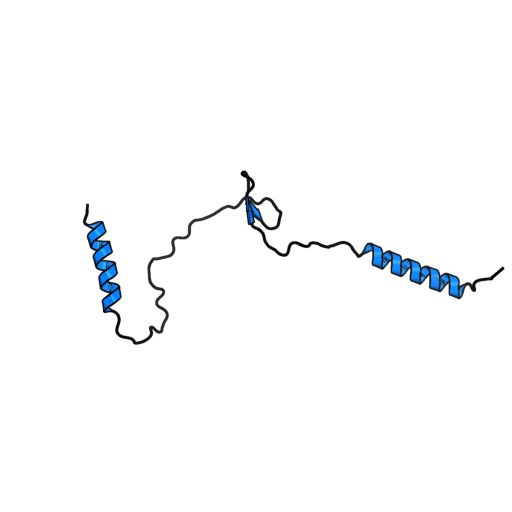O 1
ATOM 679 N N . VAL A 1 91 ? 16.079 -14.617 -41.781 1.00 56.19 91 VAL A N 1
ATOM 680 C CA . VAL A 1 91 ? 16.388 -14.653 -43.224 1.00 56.19 91 VAL A CA 1
ATOM 681 C C . VAL A 1 91 ? 15.148 -14.866 -44.115 1.00 56.19 91 VAL A C 1
ATOM 683 O O . VAL A 1 91 ? 15.243 -14.750 -45.333 1.00 56.19 91 VAL A O 1
ATOM 686 N N . ILE A 1 92 ? 13.943 -15.071 -43.564 1.00 51.62 92 ILE A N 1
ATOM 687 C CA . ILE A 1 92 ? 12.678 -14.999 -44.341 1.00 51.62 92 ILE A CA 1
ATOM 688 C C . ILE A 1 92 ? 12.263 -13.517 -44.567 1.00 51.62 92 ILE A C 1
ATOM 690 O O . ILE A 1 92 ? 11.111 -13.123 -44.372 1.00 51.62 92 ILE A O 1
ATOM 694 N N . ARG A 1 93 ? 13.229 -12.680 -44.963 1.00 45.56 93 ARG A N 1
ATOM 695 C CA . ARG A 1 93 ? 13.131 -11.261 -45.341 1.00 45.56 93 ARG A CA 1
ATOM 696 C C . ARG A 1 93 ? 13.986 -11.021 -46.577 1.00 45.56 93 ARG A C 1
ATOM 698 O O . ARG A 1 93 ? 15.160 -11.444 -46.558 1.00 45.56 93 ARG A O 1
#

InterPro domains:
  IPR017853 Glycoside hydrolase superfamily [SSF51445] (35-67)

Organism: Ensete ventricosum (NCBI:txid4639)

pLDDT: mean 71.99, std 16.09, range [39.44, 93.38]

Radius of gyration: 34.54 Å; Cα contacts (8 Å, |Δi|>4): 30; chains: 1; bounding box: 57×37×101 Å

Foldseek 3Di:
DDDDPPVNVVVVVVVVVVVVVVVVVPDDPLPDPPQDWDDDPPATQTSNRGDDDDDDDDDDDPDDPPPVDDPPDPDPVPVVVVVVVVVVVVVVD

Secondary structure (DSSP, 8-state):
-----HHHHHHHHHHHHHHHHHHHT--------S--EEE-SSSEEETTEEE-------PPPSS----S-----S-HHHHHHHHHHHHHHHT--

Solvent-accessible surface area (backbone atoms only — not comparable to full-atom values): 6340 Å² total; per-residue (Å²): 133,88,81,75,52,70,69,57,53,52,52,49,51,52,52,53,49,52,51,51,53,56,61,72,70,69,78,78,88,76,84,62,88,68,75,46,78,47,73,78,90,83,42,44,25,50,63,85,39,80,46,86,82,87,84,81,91,78,85,78,74,93,60,78,78,80,60,95,71,75,80,95,65,98,52,77,75,60,57,57,62,56,54,55,54,54,53,55,61,66,57,81,110

Sequence (93 aa):
AMAVSSETAARSLVVVFLLAVLAATGDARQANNGGGVTYDGRSLIINGKRELLFSGSVHYPRSTPEVANPPRFHSASWCMTFDVLYDLLLVIR

Mean predicted aligned error: 19.63 Å